Protein AF-A0AAD3NIT2-F1 (afdb_monomer)

Solvent-accessible surface area (backbone atoms only — not comparable to full-atom values): 8308 Å² total; per-residue (Å²): 131,59,73,68,59,55,52,52,51,52,51,71,69,36,95,82,56,54,69,68,60,50,53,52,52,49,62,72,70,38,95,43,71,68,52,53,51,53,54,50,50,54,52,50,53,50,50,53,52,50,52,52,50,51,50,52,49,52,55,50,53,52,50,50,50,53,53,52,52,50,51,51,55,50,50,52,51,53,52,50,53,50,53,50,52,54,50,52,52,51,52,54,50,52,51,53,51,51,51,56,57,46,55,54,50,52,51,54,49,51,50,50,46,68,76,55,66,82,84,77,83,84,82,79,92,82,87,81,85,89,86,88,88,87,86,86,83,136

Sequence (138 aa):
MSETGNRLRKLLESPNFDPQNYVKQLSQQSDGDRDLQEHRQKIQNLADETAQNLKKNVYKNYRQFIETAKEISYLESEMYQLSHILTEQKSIMESITQALLSTDKDETSKEMQAAFPKETEGGEAEDAHLTAGESGGG

pLDDT: mean 83.44, std 17.62, range [38.59, 98.5]

Mean predicted aligned error: 14.77 Å

Secondary structure (DSSP, 8-state):
--HHHHHHHHHHT-TT--HHHHHHHHHHH-SSHHHHHHHHHHHHHHHHHHHHHHHHHHHHHHHHHHHHHHHHHHHHHHHHHHHHHHHHHHHHHHHHHHHHHHHHHHHHHHHHHHHS----------------------

InterPro domains:
  IPR033961 Exocyst complex component Exo84 [PTHR21426] (7-108)

Organism: Lates japonicus (NCBI:txid270547)

Foldseek 3Di:
DDPVLVVVVCQVPDPPRDPVVVVVVQVVPDPDDVSVVVVVVSVVVVVVVVVVVVVVVVVVVVVVVVVVVVVVVVVVVVVVVVVVVVVVVVVVVVVVVVVVVVVVVVVVVVVVCVVDPDDDDDDDDDDDDDDDDDDDDD

Structure (mmCIF, N/CA/C/O backbone):
data_AF-A0AAD3NIT2-F1
#
_entry.id   AF-A0AAD3NIT2-F1
#
loop_
_atom_site.group_PDB
_atom_site.id
_atom_site.type_symbol
_atom_site.label_atom_id
_atom_site.label_alt_id
_atom_site.label_comp_id
_atom_site.label_asym_id
_atom_site.label_entity_id
_atom_site.label_seq_id
_atom_site.pdbx_PDB_ins_code
_atom_site.Cartn_x
_atom_site.Cartn_y
_atom_site.Cartn_z
_atom_site.occupancy
_atom_site.B_iso_or_equiv
_atom_site.auth_seq_id
_atom_site.auth_comp_id
_atom_site.auth_asym_id
_atom_site.auth_atom_id
_atom_site.pdbx_PDB_model_num
ATOM 1 N N . MET A 1 1 ? 16.750 -12.537 -12.743 1.00 53.28 1 MET A N 1
ATOM 2 C CA . MET A 1 1 ? 16.967 -11.212 -13.363 1.00 53.28 1 MET A CA 1
ATOM 3 C C . MET A 1 1 ? 18.442 -11.095 -13.713 1.00 53.28 1 MET A C 1
ATOM 5 O O . MET A 1 1 ? 19.260 -11.375 -12.849 1.00 53.28 1 MET A O 1
ATOM 9 N N . SER A 1 2 ? 18.782 -10.791 -14.970 1.00 65.62 2 SER A N 1
ATOM 10 C CA . SER A 1 2 ? 20.180 -10.653 -15.413 1.00 65.62 2 SER A CA 1
ATOM 11 C C . SER A 1 2 ? 20.861 -9.487 -14.684 1.00 65.62 2 SER A C 1
ATOM 13 O O . SER A 1 2 ? 20.254 -8.428 -14.515 1.00 65.62 2 SER A O 1
ATOM 15 N N . GLU A 1 3 ? 22.114 -9.670 -14.260 1.00 69.94 3 GLU A N 1
ATOM 16 C CA . GLU A 1 3 ? 22.926 -8.653 -13.575 1.00 69.94 3 GLU A CA 1
ATOM 17 C C . GLU A 1 3 ? 22.984 -7.331 -14.367 1.00 69.94 3 GLU A C 1
ATOM 19 O O . GLU A 1 3 ? 22.925 -6.241 -13.795 1.00 69.94 3 GLU A O 1
ATOM 24 N N . THR A 1 4 ? 22.983 -7.428 -15.698 1.00 69.00 4 THR A N 1
ATOM 25 C CA . THR A 1 4 ? 22.960 -6.296 -16.632 1.00 69.00 4 THR A CA 1
ATOM 26 C C . THR A 1 4 ? 21.668 -5.479 -16.539 1.00 69.00 4 THR A C 1
ATOM 28 O O . THR A 1 4 ? 21.713 -4.251 -16.584 1.00 69.00 4 THR A O 1
ATOM 31 N N . GLY A 1 5 ? 20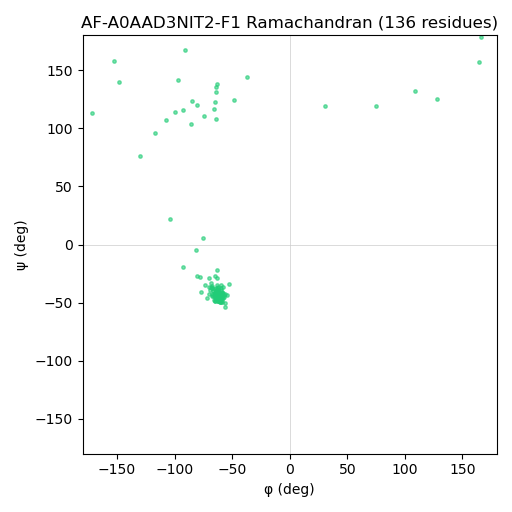.515 -6.131 -16.346 1.00 77.56 5 GLY A N 1
ATOM 32 C CA . GLY A 1 5 ? 19.225 -5.446 -16.187 1.00 77.56 5 GLY A CA 1
ATOM 33 C C . GLY A 1 5 ? 19.150 -4.636 -14.890 1.00 77.56 5 GLY A C 1
ATOM 34 O O . GLY A 1 5 ? 18.656 -3.511 -14.881 1.00 77.56 5 GLY A O 1
ATOM 35 N N . ASN A 1 6 ? 19.735 -5.162 -13.811 1.00 82.69 6 ASN A N 1
ATOM 36 C CA . ASN A 1 6 ? 19.812 -4.460 -12.528 1.00 82.69 6 ASN A CA 1
ATOM 37 C C . ASN A 1 6 ? 20.722 -3.225 -12.586 1.00 82.69 6 ASN A C 1
ATOM 39 O O . ASN A 1 6 ? 20.423 -2.214 -11.953 1.00 82.69 6 ASN A O 1
ATOM 43 N N . ARG A 1 7 ? 21.821 -3.280 -13.349 1.00 87.75 7 ARG A N 1
ATOM 44 C CA . ARG A 1 7 ? 22.701 -2.118 -13.562 1.00 87.75 7 ARG A CA 1
ATOM 45 C C . ARG A 1 7 ? 21.996 -1.016 -14.350 1.00 87.75 7 ARG A C 1
ATOM 47 O O . ARG A 1 7 ? 22.066 0.140 -13.944 1.00 87.75 7 ARG A O 1
ATOM 54 N N . LEU A 1 8 ? 21.277 -1.378 -15.417 1.00 89.25 8 LEU A N 1
ATOM 55 C CA . LEU A 1 8 ? 20.479 -0.428 -16.197 1.00 89.25 8 LEU A CA 1
ATOM 56 C C . LEU A 1 8 ? 19.418 0.253 -15.324 1.00 89.25 8 LEU A C 1
ATOM 58 O O . LEU A 1 8 ? 19.324 1.474 -15.325 1.00 89.25 8 LEU A O 1
ATOM 62 N N . ARG A 1 9 ? 18.675 -0.518 -14.525 1.00 90.69 9 ARG A N 1
ATOM 63 C CA . ARG A 1 9 ? 17.684 0.028 -13.589 1.00 90.69 9 ARG A CA 1
ATOM 64 C C . ARG A 1 9 ? 18.304 1.039 -12.619 1.00 90.69 9 ARG A C 1
ATOM 66 O O . ARG A 1 9 ? 17.822 2.161 -12.540 1.00 90.69 9 ARG A O 1
ATOM 73 N N . LYS A 1 10 ? 19.415 0.687 -11.962 1.00 91.69 10 LYS A N 1
ATOM 74 C CA . LYS A 1 10 ? 20.130 1.595 -11.044 1.00 91.69 10 LYS A CA 1
ATOM 75 C C . LYS A 1 10 ? 20.625 2.873 -11.724 1.00 91.69 10 LYS A C 1
ATOM 77 O O . LYS A 1 10 ? 20.611 3.930 -11.105 1.00 91.69 10 LYS A O 1
ATOM 82 N N . LEU A 1 11 ? 21.082 2.778 -12.974 1.00 92.12 11 LEU A N 1
ATOM 83 C CA . LEU A 1 11 ? 21.519 3.939 -13.748 1.00 92.12 11 LEU A CA 1
ATOM 84 C C . LEU A 1 11 ? 20.350 4.890 -14.035 1.00 92.12 11 LEU A C 1
ATOM 86 O O . LEU A 1 11 ? 20.492 6.093 -13.843 1.00 92.12 11 LEU A O 1
ATOM 90 N N . LEU A 1 12 ? 19.208 4.347 -14.468 1.00 91.75 12 LEU A N 1
ATOM 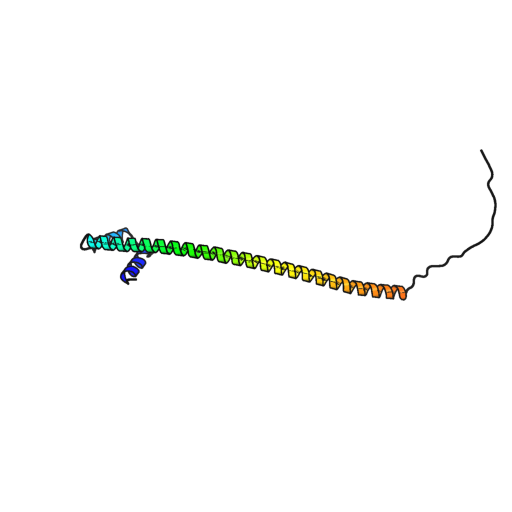91 C CA . LEU A 1 12 ? 18.006 5.122 -14.797 1.00 91.75 12 LEU A CA 1
ATOM 92 C C . LEU A 1 12 ? 17.323 5.719 -13.556 1.00 91.75 12 LEU A C 1
ATOM 94 O O . LEU A 1 12 ? 16.697 6.767 -13.649 1.00 91.75 12 LEU A O 1
ATOM 98 N N . GLU A 1 13 ? 17.450 5.067 -12.399 1.00 92.62 13 GLU A N 1
ATOM 99 C CA . GLU A 1 13 ? 16.944 5.552 -11.106 1.00 92.62 13 GLU A CA 1
ATOM 100 C C . GLU A 1 13 ? 17.881 6.575 -10.435 1.00 92.62 13 GLU A C 1
ATOM 102 O O . GLU A 1 13 ? 17.552 7.119 -9.380 1.00 92.62 13 GLU A O 1
ATOM 107 N N . SER A 1 14 ? 19.058 6.839 -11.015 1.00 94.56 14 SER A N 1
ATOM 108 C CA . SER A 1 14 ? 20.028 7.777 -10.452 1.00 94.56 14 SER A CA 1
ATOM 109 C C . SER A 1 14 ? 19.467 9.205 -10.421 1.00 94.56 14 SER A C 1
ATOM 111 O O . SER A 1 14 ? 18.952 9.678 -11.436 1.00 94.56 14 SER A O 1
ATOM 113 N N . PRO A 1 15 ? 19.635 9.955 -9.315 1.00 93.25 15 PRO A N 1
ATOM 114 C CA . PRO A 1 15 ? 19.156 11.337 -9.216 1.00 93.25 15 PRO A CA 1
ATOM 115 C C . PRO A 1 15 ? 19.839 12.289 -10.210 1.00 93.25 15 PRO A C 1
ATOM 117 O O . PRO A 1 15 ? 19.282 13.328 -10.545 1.00 93.25 15 PRO A O 1
ATOM 120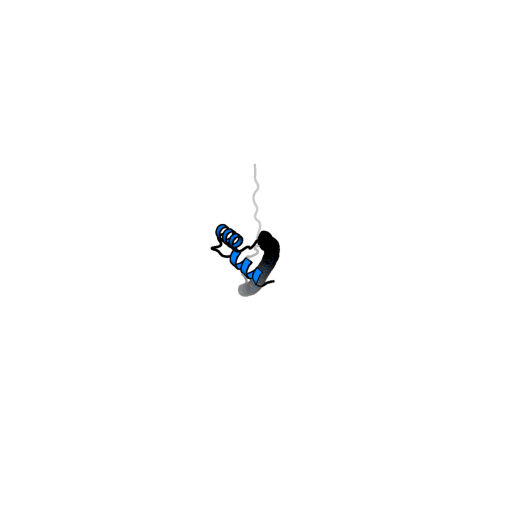 N N . ASN A 1 16 ? 21.027 11.921 -10.703 1.00 93.38 16 ASN A N 1
ATOM 121 C CA . ASN A 1 16 ? 21.806 12.698 -11.670 1.00 93.38 16 ASN A CA 1
ATOM 122 C C . ASN A 1 16 ? 21.733 12.099 -13.084 1.00 93.38 16 ASN A C 1
ATOM 124 O O . ASN A 1 16 ? 22.649 12.289 -13.885 1.00 93.38 16 ASN A O 1
ATOM 128 N N . PHE A 1 17 ? 20.705 11.300 -13.379 1.00 94.94 17 PHE A N 1
ATOM 129 C CA . PHE A 1 17 ? 20.539 10.710 -14.699 1.00 94.94 17 PHE A CA 1
ATOM 130 C C . PHE A 1 17 ? 20.289 11.797 -15.757 1.00 94.94 17 PHE A C 1
ATOM 132 O O . PHE A 1 17 ? 19.330 12.560 -15.662 1.00 94.94 17 PHE A O 1
ATOM 139 N N . ASP A 1 18 ? 21.143 11.840 -16.783 1.00 95.38 18 ASP A N 1
ATOM 140 C CA . ASP A 1 18 ? 20.983 12.701 -17.957 1.00 95.38 18 ASP A CA 1
ATOM 141 C C . ASP A 1 18 ? 20.589 11.848 -19.180 1.00 95.38 18 ASP A C 1
ATOM 143 O O . ASP A 1 18 ? 21.441 11.141 -19.738 1.00 95.38 18 ASP A O 1
ATOM 147 N N . PRO A 1 19 ? 19.323 11.923 -19.635 1.00 92.19 19 PRO A N 1
ATOM 148 C CA . PRO A 1 19 ? 18.849 11.166 -20.788 1.00 92.19 19 PRO A CA 1
ATOM 149 C C . PRO A 1 19 ? 19.612 11.478 -22.079 1.00 92.19 19 PRO A C 1
ATOM 151 O O . PRO A 1 19 ? 19.818 10.580 -22.895 1.00 92.19 19 PRO A O 1
ATOM 154 N N . GLN A 1 20 ? 20.035 12.730 -22.283 1.00 94.12 20 GLN A N 1
ATOM 155 C CA . GLN A 1 20 ? 20.689 13.153 -23.523 1.00 94.12 20 GLN A CA 1
ATOM 156 C C . GLN A 1 20 ? 22.103 12.583 -23.609 1.00 94.12 20 GLN A C 1
ATOM 158 O O . GLN A 1 20 ? 22.488 12.011 -24.631 1.00 94.12 20 GLN A O 1
ATOM 163 N N . ASN A 1 21 ? 22.863 12.678 -22.516 1.00 93.62 21 ASN A N 1
ATOM 164 C CA . ASN A 1 21 ? 24.188 12.071 -22.429 1.00 93.62 21 ASN A CA 1
ATOM 165 C C . ASN A 1 21 ? 24.109 10.540 -22.516 1.00 93.62 21 ASN A C 1
ATOM 167 O O . ASN A 1 21 ? 24.895 9.927 -23.234 1.00 93.62 21 ASN A O 1
ATOM 171 N N . TYR A 1 22 ? 23.114 9.926 -21.871 1.00 91.75 22 TYR A N 1
ATOM 172 C CA . TYR A 1 22 ? 22.894 8.484 -21.954 1.00 91.75 22 TYR A CA 1
ATOM 173 C C . TYR A 1 22 ? 22.625 8.011 -23.391 1.00 91.75 22 TYR A C 1
ATOM 175 O O . TYR A 1 22 ? 23.296 7.098 -23.865 1.00 91.75 22 TYR A O 1
ATOM 183 N N . VAL A 1 23 ? 21.703 8.655 -24.118 1.00 91.69 23 VAL A N 1
ATOM 184 C CA . VAL A 1 23 ? 21.408 8.304 -25.521 1.00 91.69 23 VAL A CA 1
ATOM 185 C C . VAL A 1 23 ? 22.618 8.556 -26.424 1.00 91.69 23 VAL A C 1
ATOM 187 O O . VAL A 1 23 ? 22.894 7.749 -27.312 1.00 91.69 23 VAL A O 1
ATOM 190 N N . LYS A 1 24 ? 23.377 9.633 -26.180 1.00 91.81 24 LYS A N 1
ATOM 191 C CA . LYS A 1 24 ? 24.613 9.929 -26.915 1.00 91.81 24 LYS A CA 1
ATOM 192 C C . LYS A 1 24 ? 25.672 8.846 -26.708 1.00 91.81 24 LYS A C 1
ATOM 194 O O . LYS A 1 24 ? 26.227 8.369 -27.691 1.00 91.81 24 LYS A O 1
ATOM 199 N N . GLN A 1 25 ? 25.938 8.446 -25.463 1.00 89.94 25 GLN A N 1
ATOM 200 C CA . GLN A 1 25 ? 26.883 7.366 -25.160 1.00 89.94 25 GLN A CA 1
ATOM 201 C C . GLN A 1 25 ? 26.421 6.043 -25.759 1.00 89.94 25 GLN A C 1
ATOM 203 O O . GLN A 1 25 ? 27.217 5.351 -26.383 1.00 89.94 25 GLN A O 1
ATOM 208 N N . LEU A 1 26 ? 25.129 5.738 -25.641 1.00 89.38 26 LEU A N 1
ATOM 209 C CA . LEU A 1 26 ? 24.547 4.533 -26.212 1.00 89.38 26 LEU A CA 1
ATOM 210 C C . LEU A 1 26 ? 24.759 4.480 -27.732 1.00 89.38 26 LEU A C 1
ATOM 212 O O . LEU A 1 26 ? 25.289 3.506 -28.245 1.00 89.38 26 LEU A O 1
ATOM 216 N N . SER A 1 27 ? 24.442 5.563 -28.445 1.00 87.44 27 SER A N 1
ATOM 217 C CA . SER A 1 27 ? 24.648 5.646 -29.896 1.00 87.44 27 SER A CA 1
ATOM 218 C C . SER A 1 27 ? 26.119 5.599 -30.316 1.00 87.44 27 SER A C 1
ATOM 220 O O . SER A 1 27 ? 26.393 5.223 -31.450 1.00 87.44 27 SER A O 1
ATOM 222 N N . GLN A 1 28 ? 27.049 6.029 -29.459 1.00 89.12 28 GLN A N 1
ATOM 223 C CA . GLN A 1 28 ? 28.491 5.978 -29.729 1.00 89.12 28 GLN A CA 1
ATOM 224 C C . GLN A 1 28 ? 29.092 4.592 -29.475 1.00 89.12 28 GLN A C 1
ATOM 226 O O . GLN A 1 28 ? 30.118 4.267 -30.061 1.00 89.12 28 GLN A O 1
ATOM 231 N N . GLN A 1 29 ? 28.486 3.814 -28.577 1.00 86.50 29 GLN A N 1
ATOM 232 C CA . GLN A 1 29 ? 28.938 2.476 -28.193 1.00 86.50 29 GLN A CA 1
ATOM 233 C C . GLN A 1 29 ? 28.286 1.363 -29.017 1.00 86.50 29 GLN A C 1
ATOM 235 O O . GLN A 1 29 ? 28.810 0.254 -29.046 1.00 86.50 29 GLN A O 1
ATOM 240 N N . SER A 1 30 ? 27.158 1.644 -29.670 1.00 86.50 30 SER A N 1
ATOM 241 C CA . SER A 1 30 ? 26.464 0.672 -30.506 1.00 86.50 30 SER A CA 1
ATOM 242 C C . SER A 1 30 ? 27.101 0.542 -31.890 1.00 86.50 30 SER A C 1
ATOM 244 O O . SER A 1 30 ? 27.092 1.482 -32.682 1.00 86.50 30 SER A O 1
ATOM 246 N N . ASP A 1 31 ? 27.552 -0.669 -32.223 1.00 82.06 31 ASP A N 1
ATOM 247 C CA . ASP A 1 31 ? 28.167 -1.015 -33.518 1.00 82.06 31 ASP A CA 1
ATOM 248 C C . ASP A 1 31 ? 27.149 -1.150 -34.677 1.00 82.06 31 ASP A C 1
ATOM 250 O O . ASP A 1 31 ? 27.496 -1.555 -35.789 1.00 82.06 31 ASP A O 1
ATOM 254 N N . GLY A 1 32 ? 25.868 -0.835 -34.444 1.00 84.19 32 GLY A N 1
ATOM 255 C CA . GLY A 1 32 ? 24.828 -0.845 -35.473 1.00 84.19 32 GLY A CA 1
ATOM 256 C C . GLY A 1 32 ? 23.393 -0.790 -34.942 1.00 84.19 32 GLY A C 1
ATOM 257 O O . GLY A 1 32 ? 23.143 -0.813 -33.737 1.00 84.19 32 GLY A O 1
ATOM 258 N N . ASP A 1 33 ? 22.433 -0.761 -35.872 1.00 86.94 33 ASP A N 1
ATOM 259 C CA . ASP A 1 33 ? 20.990 -0.623 -35.596 1.00 86.94 33 ASP A CA 1
ATOM 260 C C . ASP A 1 33 ? 20.433 -1.726 -34.678 1.00 86.94 33 ASP A C 1
ATOM 262 O O . ASP A 1 33 ? 19.630 -1.465 -33.783 1.00 86.94 33 ASP A O 1
ATOM 266 N N . ARG A 1 34 ? 20.935 -2.959 -34.828 1.00 88.62 34 ARG A N 1
ATOM 267 C CA . ARG A 1 34 ? 20.506 -4.102 -34.009 1.00 88.62 34 ARG A CA 1
ATOM 268 C C . ARG A 1 34 ? 20.750 -3.873 -32.515 1.00 88.62 34 ARG A C 1
ATOM 270 O O . ARG A 1 34 ? 19.886 -4.189 -31.704 1.00 88.62 34 ARG A O 1
ATOM 277 N N . ASP A 1 35 ? 21.904 -3.317 -32.152 1.00 87.75 35 ASP A N 1
ATOM 278 C CA . ASP A 1 35 ? 22.263 -3.093 -30.748 1.00 87.75 35 ASP A CA 1
ATOM 279 C C . ASP A 1 35 ? 21.403 -1.980 -30.121 1.00 87.75 35 ASP A C 1
ATOM 281 O O . ASP A 1 35 ? 20.821 -2.142 -29.045 1.00 87.75 35 ASP A O 1
ATOM 285 N N . LEU A 1 36 ? 21.183 -0.892 -30.866 1.00 89.50 36 LEU A N 1
ATOM 286 C CA . LEU A 1 36 ? 20.244 0.171 -30.490 1.00 89.50 36 LEU A CA 1
ATOM 287 C C . LEU A 1 36 ? 18.819 -0.364 -30.285 1.00 89.50 36 LEU A C 1
ATOM 289 O O . LEU A 1 36 ? 18.137 0.026 -29.330 1.00 89.50 36 LEU A O 1
ATOM 293 N N . GLN A 1 37 ? 18.363 -1.271 -31.152 1.00 90.75 37 GLN A N 1
ATOM 294 C CA . GLN A 1 37 ? 17.050 -1.900 -31.036 1.00 90.75 37 GLN A CA 1
ATOM 295 C C . GLN A 1 37 ? 16.949 -2.790 -29.788 1.00 90.75 37 GLN A C 1
ATOM 297 O O . GLN A 1 37 ? 15.952 -2.718 -29.063 1.00 90.75 37 GLN A O 1
ATOM 302 N N . GLU A 1 38 ? 17.984 -3.573 -29.478 1.00 90.00 38 GLU A N 1
ATOM 303 C CA . GLU A 1 38 ? 18.039 -4.375 -28.251 1.00 90.00 38 GLU A CA 1
ATOM 304 C C . GLU A 1 38 ? 18.006 -3.503 -26.991 1.00 90.00 38 GLU A C 1
ATOM 306 O O . GLU A 1 38 ? 17.278 -3.800 -26.040 1.00 90.00 38 GLU A O 1
ATOM 311 N N . HIS A 1 39 ? 18.765 -2.406 -26.969 1.00 88.94 39 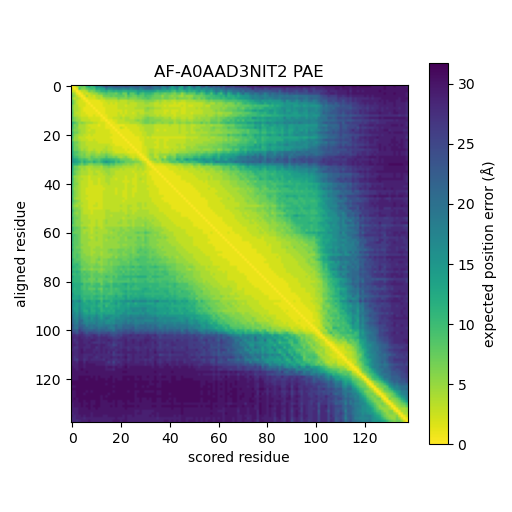HIS A N 1
ATOM 312 C CA . HIS A 1 39 ? 18.760 -1.466 -25.851 1.00 88.94 39 HIS A CA 1
ATOM 313 C C . HIS A 1 39 ? 17.407 -0.777 -25.672 1.00 88.94 39 HIS A C 1
ATOM 315 O O . HIS A 1 39 ? 16.910 -0.688 -24.545 1.00 88.94 39 HIS A O 1
ATOM 321 N N . ARG A 1 40 ? 16.765 -0.366 -26.770 1.00 91.00 40 ARG A N 1
ATOM 322 C CA . ARG A 1 40 ? 15.396 0.163 -26.744 1.00 91.00 40 ARG A CA 1
ATOM 323 C C . ARG A 1 40 ? 14.424 -0.852 -26.144 1.00 91.00 40 ARG A C 1
ATOM 325 O O . ARG A 1 40 ? 13.646 -0.492 -25.264 1.00 91.00 40 ARG A O 1
ATOM 332 N N . GLN A 1 41 ? 14.499 -2.116 -26.563 1.00 93.12 41 GLN A N 1
ATOM 333 C CA . GLN A 1 41 ? 13.628 -3.166 -26.037 1.00 93.12 41 GLN A CA 1
ATOM 334 C C . GLN A 1 41 ? 13.861 -3.410 -24.539 1.00 93.12 41 GLN A C 1
ATOM 336 O O . GLN A 1 41 ? 12.903 -3.578 -23.789 1.00 93.12 41 GLN A O 1
ATOM 341 N N . LYS A 1 42 ? 15.119 -3.385 -24.075 1.00 91.31 42 LYS A N 1
ATOM 342 C CA . LYS A 1 42 ? 15.453 -3.514 -22.644 1.00 91.31 42 LYS A CA 1
ATOM 343 C C . LYS A 1 42 ? 14.831 -2.386 -21.816 1.00 91.31 42 LYS A C 1
ATOM 345 O O . LYS A 1 42 ? 14.267 -2.659 -20.758 1.00 91.31 42 LYS A O 1
ATOM 350 N N . ILE A 1 43 ? 14.902 -1.145 -22.302 1.00 92.69 43 ILE A N 1
ATOM 351 C CA . ILE A 1 43 ? 14.288 0.014 -21.637 1.00 92.69 43 ILE A CA 1
ATOM 352 C C . ILE A 1 43 ? 12.763 -0.123 -21.621 1.00 92.69 43 ILE A C 1
ATOM 354 O O . ILE A 1 43 ? 12.155 0.084 -20.573 1.00 92.69 43 ILE A O 1
ATOM 358 N N . GLN A 1 44 ? 12.151 -0.525 -22.739 1.00 94.88 44 GLN A N 1
ATOM 359 C CA . GLN A 1 44 ? 10.702 -0.723 -22.817 1.00 94.88 44 GLN A CA 1
ATOM 360 C C . GLN A 1 44 ? 10.223 -1.797 -21.833 1.00 94.88 44 GLN A C 1
ATOM 362 O O . GLN A 1 44 ? 9.311 -1.549 -21.051 1.00 94.88 44 GLN A O 1
ATOM 367 N N . ASN A 1 45 ? 10.892 -2.951 -21.796 1.00 94.31 45 ASN A N 1
ATOM 368 C CA . ASN A 1 45 ? 10.557 -4.026 -20.863 1.00 94.31 45 ASN A CA 1
ATOM 369 C C . ASN A 1 45 ? 10.652 -3.560 -19.402 1.00 94.31 45 ASN A C 1
ATOM 371 O O . ASN A 1 45 ? 9.797 -3.894 -18.585 1.00 94.31 45 ASN A O 1
ATOM 375 N N . LEU A 1 46 ? 11.680 -2.772 -19.071 1.00 94.12 46 LEU A N 1
ATOM 376 C CA . LEU A 1 46 ? 11.851 -2.219 -17.729 1.00 94.12 46 LEU A CA 1
ATOM 377 C C . LEU A 1 46 ? 10.761 -1.193 -17.387 1.00 94.12 46 LEU A C 1
ATOM 379 O O . LEU A 1 46 ? 10.301 -1.149 -16.243 1.00 94.12 46 LEU A O 1
ATOM 383 N N . ALA A 1 47 ? 10.340 -0.377 -18.355 1.00 94.00 47 ALA A N 1
ATOM 384 C CA . ALA A 1 47 ? 9.238 0.564 -18.189 1.00 94.00 47 ALA A CA 1
ATOM 385 C C . ALA A 1 47 ? 7.917 -0.176 -17.924 1.00 94.00 47 ALA A C 1
ATOM 387 O O . ALA A 1 47 ? 7.218 0.150 -16.963 1.00 94.00 47 ALA A O 1
ATOM 388 N N . ASP A 1 48 ? 7.626 -1.221 -18.701 1.00 96.25 48 ASP A N 1
ATOM 389 C CA . ASP A 1 48 ? 6.423 -2.043 -18.545 1.00 96.25 48 ASP A CA 1
ATOM 390 C C . ASP A 1 48 ? 6.408 -2.761 -17.188 1.00 96.25 48 ASP A C 1
ATOM 392 O O . ASP A 1 48 ? 5.408 -2.728 -16.465 1.00 96.25 48 ASP A O 1
ATOM 396 N N . GLU A 1 49 ? 7.538 -3.353 -16.788 1.00 94.94 49 GLU A N 1
ATOM 397 C CA . GLU A 1 49 ? 7.694 -3.977 -15.472 1.00 94.94 49 GLU A CA 1
ATOM 398 C C . GLU A 1 49 ? 7.489 -2.955 -14.343 1.00 94.94 49 GLU A C 1
ATOM 400 O O . GLU A 1 49 ? 6.796 -3.224 -13.358 1.00 94.94 49 GLU A O 1
ATOM 405 N N . THR A 1 50 ? 8.056 -1.758 -14.488 1.00 94.31 50 THR A N 1
ATOM 406 C CA . THR A 1 50 ? 7.929 -0.690 -13.491 1.00 94.31 50 THR A CA 1
ATOM 407 C C . THR A 1 50 ? 6.487 -0.211 -13.371 1.00 94.31 50 THR A C 1
ATOM 409 O O . THR A 1 50 ? 5.989 -0.080 -12.252 1.00 94.31 50 THR A O 1
ATOM 412 N N . ALA A 1 51 ? 5.777 -0.036 -14.486 1.00 95.81 51 ALA A N 1
ATOM 413 C CA . ALA A 1 51 ? 4.363 0.327 -14.488 1.00 95.81 51 ALA A CA 1
ATOM 414 C C . ALA A 1 51 ? 3.497 -0.747 -13.807 1.00 95.81 51 ALA A C 1
ATOM 416 O O . ALA A 1 51 ? 2.639 -0.432 -12.976 1.00 95.81 51 ALA A O 1
ATOM 417 N N . GLN A 1 52 ? 3.753 -2.028 -14.094 1.00 97.06 52 GLN A N 1
ATOM 418 C CA . GLN A 1 52 ? 3.057 -3.137 -13.440 1.00 97.06 52 GLN A CA 1
ATOM 419 C C . GLN A 1 52 ? 3.335 -3.188 -11.934 1.00 97.06 52 GLN A C 1
ATOM 421 O O . GLN A 1 52 ? 2.408 -3.376 -11.142 1.00 97.06 52 GLN A O 1
ATOM 426 N N . ASN A 1 53 ? 4.590 -3.008 -11.523 1.00 95.62 53 ASN A N 1
ATOM 427 C CA . ASN A 1 53 ? 4.975 -3.009 -10.113 1.00 95.62 53 ASN A CA 1
ATOM 428 C C . ASN A 1 53 ? 4.385 -1.811 -9.366 1.00 95.62 53 ASN A C 1
ATOM 430 O O . ASN A 1 53 ? 3.874 -1.979 -8.259 1.00 95.62 53 ASN A O 1
ATOM 434 N N . LEU A 1 54 ? 4.364 -0.628 -9.984 1.00 96.56 54 LEU A N 1
ATOM 435 C CA . LEU A 1 54 ? 3.710 0.549 -9.420 1.00 96.56 54 LEU A CA 1
ATOM 436 C C . LEU A 1 54 ? 2.216 0.294 -9.212 1.00 96.56 54 LEU A C 1
ATOM 438 O O . LEU A 1 54 ? 1.705 0.527 -8.118 1.00 96.56 54 LEU A O 1
ATOM 442 N N . LYS A 1 55 ? 1.534 -0.269 -10.217 1.00 97.25 55 LYS A N 1
ATOM 443 C CA . LYS A 1 55 ? 0.125 -0.658 -10.099 1.00 97.25 55 LYS A CA 1
ATOM 444 C C . LYS A 1 55 ? -0.072 -1.611 -8.919 1.00 97.25 55 LYS A C 1
ATOM 446 O O . LYS A 1 55 ? -0.866 -1.315 -8.032 1.00 97.25 55 LYS A O 1
ATOM 451 N N . LYS A 1 56 ? 0.684 -2.712 -8.845 1.00 97.50 56 LYS A N 1
ATOM 452 C CA . LYS A 1 56 ? 0.605 -3.674 -7.728 1.00 97.50 56 LYS A CA 1
ATOM 453 C C . LYS A 1 56 ? 0.805 -3.005 -6.365 1.00 97.50 56 LYS A C 1
ATOM 455 O O . LYS A 1 56 ? 0.045 -3.290 -5.443 1.00 97.50 56 LYS A O 1
ATOM 460 N N . ASN A 1 57 ? 1.776 -2.100 -6.251 1.00 96.81 57 ASN A N 1
ATOM 461 C CA . ASN A 1 57 ? 2.039 -1.365 -5.015 1.00 96.81 57 ASN A CA 1
ATOM 462 C C . ASN A 1 57 ? 0.869 -0.457 -4.627 1.00 96.81 57 ASN A C 1
ATOM 464 O O . ASN A 1 57 ? 0.446 -0.489 -3.477 1.00 96.81 57 ASN A O 1
ATOM 468 N N . VAL A 1 58 ? 0.288 0.284 -5.574 1.00 98.00 58 VAL A N 1
ATOM 469 C CA . VAL A 1 58 ? -0.896 1.120 -5.317 1.00 98.00 58 VAL A CA 1
ATOM 470 C C . VAL A 1 58 ? -2.075 0.271 -4.841 1.00 98.00 58 VAL A C 1
ATOM 472 O O . VAL A 1 58 ? -2.692 0.604 -3.832 1.00 98.00 58 VAL A O 1
ATOM 475 N N . TYR A 1 59 ? -2.353 -0.859 -5.499 1.00 97.88 59 TYR A N 1
ATOM 476 C CA . TYR A 1 59 ? -3.427 -1.765 -5.076 1.00 97.88 59 TYR A CA 1
ATOM 477 C C . TYR A 1 59 ? -3.183 -2.345 -3.680 1.00 97.88 59 TYR A C 1
ATOM 479 O O . TYR A 1 59 ? -4.108 -2.400 -2.871 1.00 97.88 59 TYR A O 1
ATOM 487 N N . LYS A 1 60 ? -1.946 -2.758 -3.379 1.00 97.81 60 LYS A N 1
ATOM 488 C CA . LYS A 1 60 ? -1.582 -3.269 -2.054 1.00 97.81 60 LYS A CA 1
ATOM 489 C C . LYS A 1 60 ? -1.757 -2.195 -0.981 1.00 97.81 60 LYS A C 1
ATOM 491 O O . LYS A 1 60 ? -2.400 -2.464 0.028 1.00 97.81 60 LYS A O 1
ATOM 496 N N . ASN A 1 61 ? -1.237 -0.993 -1.219 1.00 97.81 61 ASN A N 1
ATOM 497 C CA . ASN A 1 61 ? -1.335 0.122 -0.279 1.00 97.81 61 ASN A CA 1
ATOM 498 C C . ASN A 1 61 ? -2.796 0.517 -0.039 1.00 97.81 61 ASN A C 1
ATOM 500 O O . ASN A 1 61 ? -3.193 0.737 1.099 1.00 97.81 61 ASN A O 1
ATOM 504 N N . TYR A 1 62 ? -3.618 0.543 -1.091 1.00 98.25 62 TYR A N 1
ATOM 505 C CA . TYR A 1 62 ? -5.044 0.838 -0.967 1.00 98.25 62 TYR A CA 1
ATOM 506 C C . TYR A 1 62 ? -5.789 -0.228 -0.157 1.00 98.25 62 TYR A C 1
ATOM 508 O O . TYR A 1 62 ? -6.599 0.099 0.707 1.00 98.25 62 TYR A O 1
ATOM 516 N N . ARG A 1 63 ? -5.481 -1.510 -0.386 1.00 97.25 63 ARG A N 1
ATOM 517 C CA . ARG A 1 63 ? -6.054 -2.613 0.393 1.00 97.25 63 ARG A CA 1
ATOM 518 C C . ARG A 1 63 ? -5.694 -2.501 1.872 1.00 97.25 63 ARG A C 1
ATOM 520 O O . ARG A 1 63 ? -6.586 -2.580 2.707 1.00 97.25 63 ARG A O 1
ATOM 527 N N . GLN A 1 64 ? -4.415 -2.276 2.169 1.00 98.06 64 GLN A N 1
ATOM 528 C CA . GLN A 1 64 ? -3.934 -2.102 3.538 1.00 98.06 64 GLN A CA 1
ATOM 529 C C . GLN A 1 64 ? -4.601 -0.904 4.212 1.00 98.06 64 GLN A C 1
ATOM 531 O O . GLN A 1 64 ? -5.075 -1.034 5.329 1.00 98.06 64 GLN A O 1
ATOM 536 N N . PHE A 1 65 ? -4.726 0.228 3.514 1.00 98.50 65 PHE A N 1
ATOM 537 C CA . PHE A 1 65 ? -5.434 1.396 4.034 1.00 98.50 65 PHE A CA 1
ATOM 538 C C . PHE A 1 65 ? -6.886 1.073 4.412 1.00 98.50 65 PHE A C 1
ATOM 540 O O . PHE A 1 65 ? -7.334 1.447 5.492 1.00 98.50 65 PHE A O 1
ATOM 547 N N . ILE A 1 66 ? -7.611 0.343 3.557 1.00 98.19 66 ILE A N 1
ATOM 548 C CA . ILE A 1 66 ? -8.986 -0.082 3.853 1.00 98.19 66 ILE A CA 1
ATOM 549 C C . ILE A 1 66 ? -9.031 -1.028 5.056 1.00 98.19 66 ILE A C 1
ATOM 551 O O . ILE A 1 66 ? -9.896 -0.870 5.914 1.00 98.19 66 ILE A O 1
ATOM 555 N N . GLU A 1 67 ? -8.156 -2.033 5.101 1.00 98.38 67 GLU A N 1
ATOM 556 C CA . GLU A 1 67 ? -8.115 -3.020 6.186 1.00 98.38 67 GLU A CA 1
ATOM 557 C C . GLU A 1 67 ? -7.804 -2.337 7.524 1.00 98.38 67 GLU A C 1
ATOM 559 O O . GLU A 1 67 ? -8.579 -2.473 8.468 1.00 98.38 67 GLU A O 1
ATOM 564 N N . THR A 1 68 ? -6.779 -1.484 7.569 1.00 98.25 68 THR A N 1
ATOM 565 C CA . THR A 1 68 ? -6.442 -0.693 8.758 1.00 98.25 68 THR A CA 1
ATOM 566 C C . THR A 1 68 ? -7.573 0.254 9.163 1.00 98.25 68 THR A C 1
ATOM 568 O O . THR A 1 68 ? -7.886 0.354 10.345 1.00 98.25 68 THR A O 1
ATOM 571 N N . ALA A 1 69 ? -8.237 0.926 8.217 1.00 98.50 69 ALA A N 1
ATOM 572 C CA . ALA A 1 69 ? -9.368 1.799 8.540 1.00 98.50 69 ALA A CA 1
ATOM 573 C C . ALA A 1 69 ? -10.534 1.023 9.176 1.00 98.50 69 ALA A C 1
ATOM 575 O O . ALA A 1 69 ? -11.145 1.503 10.129 1.00 98.50 69 ALA A O 1
ATOM 576 N N . LYS A 1 70 ? -10.817 -0.194 8.693 1.00 98.38 70 LYS A N 1
ATOM 577 C CA . LYS A 1 70 ? -11.835 -1.070 9.291 1.00 98.38 70 LYS A CA 1
ATOM 578 C C . LYS A 1 70 ? -11.459 -1.500 10.704 1.00 98.38 70 LYS A C 1
ATOM 580 O O . LYS A 1 70 ? -12.322 -1.490 11.575 1.00 98.38 70 LYS A O 1
ATOM 585 N N . GLU A 1 71 ? -10.200 -1.864 10.926 1.00 98.50 71 GLU A N 1
ATOM 586 C CA . GLU A 1 71 ? -9.702 -2.234 12.255 1.00 98.50 71 GLU A CA 1
ATOM 587 C C . GLU A 1 71 ? -9.807 -1.066 13.242 1.00 98.50 71 GLU A C 1
ATOM 589 O O . GLU A 1 71 ? -10.245 -1.265 14.372 1.00 98.50 71 GLU A O 1
ATOM 594 N N . ILE A 1 72 ? -9.501 0.161 12.803 1.00 98.19 72 ILE A N 1
ATOM 595 C CA . ILE A 1 72 ? -9.677 1.370 13.621 1.00 98.19 72 ILE A CA 1
ATOM 596 C C . ILE A 1 72 ? -11.149 1.558 14.005 1.00 98.19 72 ILE A C 1
ATOM 598 O O . ILE A 1 72 ? -11.445 1.741 15.183 1.00 98.19 72 ILE A O 1
ATOM 602 N N . SER A 1 73 ? -12.079 1.479 13.047 1.00 98.31 73 SER A N 1
ATOM 603 C CA . SER A 1 73 ? -13.514 1.614 13.343 1.00 98.31 73 SER A CA 1
ATOM 604 C C . SER A 1 73 ? -14.040 0.503 14.256 1.00 98.31 73 SER A C 1
ATOM 606 O O . SER A 1 73 ? -14.919 0.741 15.083 1.00 98.31 73 SER A O 1
ATOM 608 N N . TYR A 1 74 ? -13.514 -0.716 14.119 1.00 98.31 74 TYR A N 1
ATOM 609 C CA . TYR A 1 74 ? -13.857 -1.822 15.008 1.00 98.31 74 TYR A CA 1
ATOM 610 C C . TYR A 1 74 ? -13.388 -1.541 16.444 1.00 98.31 74 TYR A C 1
ATOM 612 O O . TYR A 1 74 ? -14.193 -1.609 17.373 1.00 98.31 74 TYR A O 1
ATOM 620 N N . LEU A 1 75 ? -12.129 -1.122 16.611 1.00 98.50 75 LEU A N 1
ATOM 621 C CA . LEU A 1 75 ? -11.565 -0.740 17.907 1.00 98.50 75 LEU A CA 1
ATOM 622 C C . LEU A 1 75 ? -12.347 0.415 18.555 1.00 98.50 75 LEU A C 1
ATOM 624 O O . LEU A 1 75 ? -12.627 0.381 19.751 1.00 98.50 75 LEU A O 1
ATOM 628 N N . GLU A 1 76 ? -12.731 1.426 17.773 1.00 98.25 76 GLU A N 1
ATOM 629 C CA . GLU A 1 76 ? -13.548 2.551 18.241 1.00 98.25 76 GLU A CA 1
ATOM 630 C C . GLU A 1 76 ? -14.881 2.070 18.834 1.00 98.25 76 GLU A C 1
ATOM 632 O O . GLU A 1 76 ? -15.279 2.511 19.915 1.00 98.25 76 GLU A O 1
ATOM 637 N N . SER A 1 77 ? -15.544 1.116 18.171 1.00 98.06 77 SER A N 1
ATOM 638 C CA . SER A 1 77 ? -16.786 0.525 18.674 1.00 98.06 77 SER A CA 1
ATOM 639 C C . SER A 1 77 ? -16.577 -0.230 19.987 1.00 98.06 77 SER A C 1
ATOM 641 O O . SER A 1 77 ? -17.360 -0.049 20.920 1.00 98.06 77 SER A O 1
ATOM 643 N N . GLU A 1 78 ? -15.519 -1.037 20.096 1.00 98.19 78 GLU A N 1
ATOM 644 C CA . GLU A 1 78 ? -15.205 -1.766 21.332 1.00 98.19 78 GLU A CA 1
ATOM 645 C C . GLU A 1 78 ? -14.889 -0.813 22.492 1.00 98.19 78 GLU A C 1
ATOM 647 O O . GLU A 1 78 ? -15.383 -1.001 23.605 1.00 98.19 78 GLU A O 1
ATOM 652 N N . MET A 1 79 ? -14.131 0.258 22.237 1.00 98.12 79 MET A N 1
ATOM 653 C CA . MET A 1 79 ? -13.853 1.287 23.243 1.00 98.12 79 MET A CA 1
ATOM 654 C C . MET A 1 79 ? -15.125 2.004 23.699 1.00 98.12 79 MET A C 1
ATOM 656 O O . MET A 1 79 ? -15.290 2.266 24.893 1.00 98.12 79 MET A O 1
ATOM 660 N N . TYR A 1 80 ? -16.040 2.296 22.772 1.00 98.25 80 TYR A N 1
ATOM 661 C CA . TYR A 1 80 ? -17.330 2.894 23.104 1.00 98.25 80 TYR A CA 1
ATOM 662 C C . TYR A 1 80 ? -18.174 1.965 23.986 1.00 98.25 80 TYR A C 1
ATOM 664 O O . TYR A 1 80 ? -18.700 2.394 25.015 1.00 98.25 80 TYR A O 1
ATOM 672 N N . GLN A 1 81 ? -18.252 0.679 23.630 1.00 98.06 81 GLN A N 1
ATOM 673 C CA . GLN A 1 81 ? -18.951 -0.335 24.425 1.00 98.06 81 GLN A CA 1
ATOM 674 C C . GLN A 1 81 ? -18.354 -0.454 25.831 1.00 98.06 81 GLN A C 1
ATOM 676 O O . GLN A 1 81 ? -19.088 -0.431 26.818 1.00 98.06 81 GLN A O 1
ATOM 681 N N . LEU A 1 82 ? -17.024 -0.502 25.942 1.00 97.94 82 LEU A N 1
ATOM 682 C CA . LEU A 1 82 ? -16.336 -0.536 27.230 1.00 97.94 82 LEU A CA 1
ATOM 683 C C . LEU A 1 82 ? -16.654 0.705 28.078 1.00 97.94 82 LEU A C 1
ATOM 685 O O . LEU A 1 82 ? -16.976 0.579 29.258 1.00 97.94 82 LEU A O 1
ATOM 689 N N . SER A 1 83 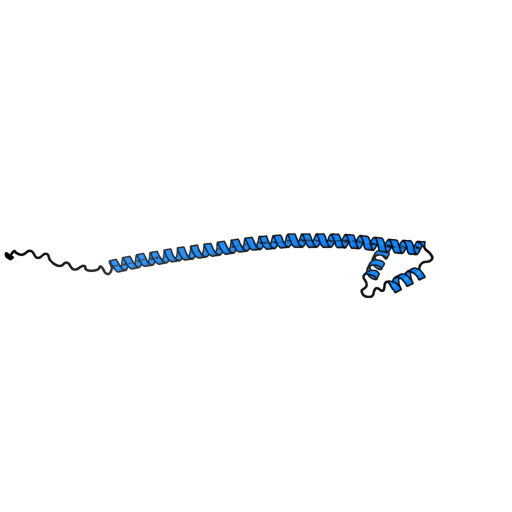? -16.611 1.900 27.482 1.00 98.06 83 SER A N 1
ATOM 690 C CA . SER A 1 83 ? -16.967 3.148 28.169 1.00 98.06 83 SER A CA 1
ATOM 691 C C . SER A 1 83 ? -18.409 3.136 28.680 1.00 98.06 83 SER A C 1
ATOM 693 O O . SER A 1 83 ? -18.681 3.635 29.777 1.00 98.06 83 SER A O 1
ATOM 695 N N . HIS A 1 84 ? -19.338 2.575 27.904 1.00 97.94 84 HIS A N 1
ATOM 696 C CA . HIS A 1 84 ? -20.734 2.443 28.308 1.00 97.94 84 HIS A CA 1
ATOM 697 C C . HIS A 1 84 ? -20.880 1.509 29.516 1.00 97.94 84 HIS A C 1
ATOM 699 O O . HIS A 1 84 ? -21.465 1.911 30.520 1.00 97.94 84 HIS A O 1
ATOM 705 N N . ILE A 1 85 ? -20.256 0.326 29.470 1.00 98.06 85 ILE A N 1
ATOM 706 C CA . ILE A 1 85 ? -20.270 -0.651 30.571 1.00 98.06 85 ILE A CA 1
ATOM 707 C C . ILE A 1 85 ? -19.692 -0.042 31.854 1.00 98.06 85 ILE A C 1
ATOM 709 O O . ILE A 1 85 ? -20.280 -0.181 32.924 1.00 98.06 85 ILE A O 1
ATOM 713 N N . LEU A 1 86 ? -18.566 0.673 31.767 1.00 97.62 86 LEU A N 1
ATOM 714 C CA . LEU A 1 86 ? -17.963 1.333 32.931 1.00 97.62 86 LEU A CA 1
ATOM 715 C C . LEU A 1 86 ? -18.885 2.403 33.532 1.00 97.62 86 LEU A C 1
ATOM 717 O O . LEU A 1 86 ? -18.954 2.553 34.752 1.00 97.62 86 LEU A O 1
ATOM 721 N N . THR A 1 87 ? -19.613 3.132 32.684 1.00 97.81 87 THR A N 1
ATOM 722 C CA . THR A 1 87 ? -20.581 4.144 33.129 1.00 97.81 87 THR A CA 1
ATOM 723 C C . THR A 1 87 ? -21.772 3.496 33.835 1.00 97.81 87 THR A C 1
ATOM 725 O O . THR A 1 87 ? -22.174 3.951 34.906 1.00 97.81 87 THR A O 1
ATOM 728 N N . GLU A 1 88 ? -22.304 2.408 33.278 1.00 97.12 88 GLU A N 1
ATOM 729 C CA . GLU A 1 88 ? -23.396 1.639 33.877 1.00 97.12 88 GLU A CA 1
ATOM 730 C C . GLU A 1 88 ? -22.981 1.036 35.227 1.00 97.12 88 GLU A C 1
ATOM 732 O O . GLU A 1 88 ? -23.672 1.223 36.227 1.00 97.12 88 GLU A O 1
ATOM 737 N N . GLN A 1 89 ? -21.805 0.404 35.301 1.00 97.00 89 GLN A N 1
ATOM 738 C CA . GLN A 1 89 ? -21.267 -0.150 36.548 1.00 97.00 89 GLN A CA 1
ATOM 739 C C . GLN A 1 89 ? -21.093 0.915 37.633 1.00 97.00 89 GLN A C 1
ATOM 741 O O . GLN A 1 89 ? -21.429 0.675 38.795 1.00 97.00 89 GLN A O 1
ATOM 746 N N . LYS A 1 90 ? -20.603 2.104 37.262 1.00 96.81 90 LYS A N 1
ATOM 747 C CA . LYS A 1 90 ? -20.505 3.237 38.186 1.00 96.81 90 LYS A CA 1
ATOM 748 C C . LYS A 1 90 ? -21.885 3.642 38.713 1.00 96.81 90 LYS A C 1
ATOM 750 O O . LYS A 1 90 ? -22.044 3.787 39.922 1.00 96.81 90 LYS A O 1
ATOM 755 N N . SER A 1 91 ? -22.878 3.771 37.834 1.00 96.69 91 SER A N 1
ATOM 756 C CA . SER A 1 91 ? -24.248 4.125 38.225 1.00 96.69 91 SER A CA 1
ATOM 757 C C . SER A 1 91 ? -24.874 3.083 39.161 1.00 96.69 91 SER A C 1
ATOM 759 O O . SER A 1 91 ? -25.473 3.446 40.175 1.00 96.69 91 SER A O 1
ATOM 761 N N . ILE A 1 92 ? -24.674 1.791 38.882 1.00 96.62 92 ILE A N 1
ATOM 762 C CA . ILE A 1 92 ? -25.129 0.696 39.751 1.00 96.62 92 ILE A CA 1
ATOM 763 C C . ILE A 1 92 ? -24.481 0.803 41.138 1.00 96.62 92 ILE A C 1
ATOM 765 O O . ILE A 1 92 ? -25.169 0.703 42.152 1.00 96.62 92 ILE A O 1
ATOM 769 N N . MET A 1 93 ? -23.170 1.045 41.208 1.00 96.06 93 MET A N 1
ATOM 770 C CA . MET A 1 93 ? -22.450 1.176 42.479 1.00 96.06 93 MET A CA 1
ATOM 771 C C . MET A 1 93 ? -22.926 2.380 43.302 1.00 96.06 93 MET A C 1
ATOM 773 O O . MET A 1 93 ? -23.094 2.270 44.519 1.00 96.06 93 MET A O 1
ATOM 777 N N . GLU A 1 94 ? -23.172 3.518 42.651 1.00 95.19 94 GLU A N 1
ATOM 778 C CA . GLU A 1 94 ? -23.750 4.705 43.288 1.00 95.19 94 GLU A CA 1
ATOM 779 C C . GLU A 1 94 ? -25.146 4.406 43.847 1.00 95.19 94 GLU A C 1
ATOM 781 O O . GLU A 1 94 ? -25.428 4.747 44.996 1.00 95.19 94 GLU A O 1
ATOM 786 N N . SER A 1 95 ? -25.987 3.703 43.082 1.00 94.31 95 SER A N 1
ATOM 787 C CA . SER A 1 95 ? -27.320 3.280 43.525 1.00 94.31 95 SER A CA 1
ATOM 788 C C . SER A 1 95 ? -27.261 2.345 44.737 1.00 94.31 95 SER A C 1
ATOM 790 O O . SER A 1 95 ? -27.963 2.579 45.721 1.00 94.31 95 SER A O 1
ATOM 792 N N . ILE A 1 96 ? -26.380 1.339 44.720 1.00 94.50 96 ILE A N 1
ATOM 793 C CA . ILE A 1 96 ? -26.180 0.425 45.857 1.00 94.50 96 ILE A CA 1
ATOM 794 C C . ILE A 1 96 ? -25.712 1.202 47.091 1.00 94.50 96 ILE A C 1
ATOM 796 O O . ILE A 1 96 ? -26.229 1.001 48.187 1.00 94.50 96 ILE A O 1
ATOM 800 N N . THR A 1 97 ? -24.765 2.123 46.917 1.00 93.44 97 THR A N 1
ATOM 801 C CA . THR A 1 97 ? -24.224 2.933 48.016 1.00 93.44 97 THR A CA 1
ATOM 802 C C . THR A 1 97 ? -25.300 3.836 48.624 1.00 93.44 97 THR A C 1
ATOM 804 O O . THR A 1 97 ? -25.414 3.922 49.845 1.00 93.44 97 THR A O 1
ATOM 807 N N . GLN A 1 98 ? -26.133 4.473 47.794 1.00 91.69 98 GLN A N 1
ATOM 808 C CA . GLN A 1 98 ? -27.281 5.258 48.255 1.00 91.69 98 GLN A CA 1
ATOM 809 C C . GLN A 1 98 ? -28.308 4.401 48.997 1.00 91.69 98 GLN A C 1
ATOM 811 O O . GLN A 1 98 ? -28.805 4.834 50.036 1.00 91.69 98 GLN A O 1
ATOM 816 N N . ALA A 1 99 ? -28.608 3.198 48.499 1.00 90.25 99 ALA A N 1
ATOM 817 C CA . ALA A 1 99 ? -29.524 2.275 49.160 1.00 90.25 99 ALA A CA 1
ATOM 818 C C . ALA A 1 99 ? -29.016 1.917 50.562 1.00 90.25 99 ALA A C 1
ATOM 820 O O . ALA A 1 99 ? -29.751 2.102 51.527 1.00 90.25 99 ALA A O 1
ATOM 821 N N . LEU A 1 100 ? -27.739 1.529 50.683 1.00 89.69 100 LEU A N 1
ATOM 822 C CA . LEU A 1 100 ? -27.105 1.200 51.964 1.00 89.69 100 LEU A CA 1
ATOM 823 C C . LEU A 1 100 ? -27.145 2.377 52.953 1.00 89.69 100 LEU A C 1
ATOM 825 O O . LEU A 1 100 ? -27.583 2.205 54.089 1.00 89.69 100 LEU A O 1
ATOM 829 N N . LEU A 1 101 ? -26.772 3.582 52.507 1.00 87.38 101 LEU A N 1
ATOM 830 C CA . LEU A 1 101 ? -26.820 4.808 53.319 1.00 87.38 101 LEU A CA 1
ATOM 831 C C . LEU A 1 101 ? -28.244 5.198 53.751 1.00 87.38 101 LEU A C 1
ATOM 833 O O . LEU A 1 101 ? -28.418 5.857 54.776 1.00 87.38 101 LEU A O 1
ATOM 837 N N . SER A 1 102 ? -29.259 4.852 52.958 1.00 81.38 102 SER A N 1
ATOM 838 C CA . SER A 1 102 ? -30.659 5.157 53.272 1.00 81.38 102 SER A CA 1
ATOM 839 C C . SER A 1 102 ? -31.204 4.204 54.335 1.00 81.38 102 SER A C 1
ATOM 841 O O . SER A 1 102 ? -31.846 4.665 55.272 1.00 81.38 102 SER A O 1
ATOM 843 N N . THR A 1 103 ? -30.864 2.912 54.263 1.00 73.00 103 THR A N 1
ATOM 844 C CA . THR A 1 103 ? -31.176 1.941 55.328 1.00 73.00 103 THR A CA 1
ATOM 845 C C . THR A 1 103 ? -30.612 2.362 56.685 1.00 73.00 103 THR A C 1
ATOM 847 O O . THR A 1 103 ? -31.332 2.313 57.678 1.00 73.00 103 THR A O 1
ATOM 850 N N . ASP A 1 104 ? -29.372 2.856 56.722 1.00 69.00 104 ASP A N 1
ATOM 851 C CA . ASP A 1 10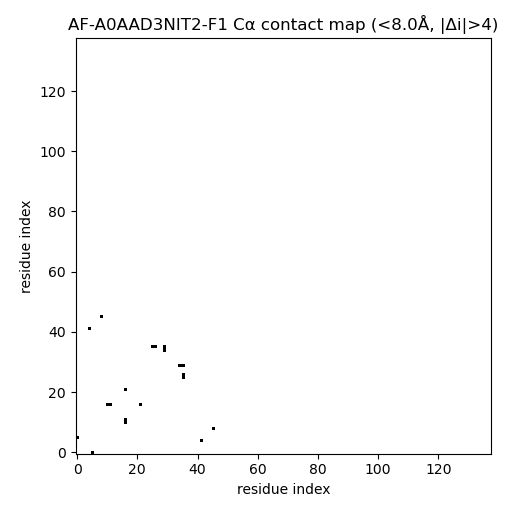4 ? -28.720 3.322 57.958 1.00 69.00 104 ASP A CA 1
ATOM 852 C C . ASP A 1 104 ? -29.459 4.529 58.574 1.00 69.00 104 ASP A C 1
ATOM 854 O O . ASP A 1 104 ? -29.683 4.616 59.784 1.00 69.00 104 ASP A O 1
ATOM 858 N N . LYS A 1 105 ? -29.910 5.468 57.730 1.00 69.38 105 LYS A N 1
ATOM 859 C CA . LYS A 1 105 ? -30.701 6.629 58.170 1.00 69.38 105 LYS A CA 1
ATOM 860 C C . LYS A 1 105 ? -32.088 6.243 58.667 1.00 69.38 105 LYS A C 1
ATOM 862 O O . LYS A 1 105 ? -32.572 6.866 59.615 1.00 69.38 105 LYS A O 1
ATOM 867 N N . ASP A 1 106 ? -32.721 5.257 58.042 1.00 69.69 106 ASP A N 1
ATOM 868 C CA . ASP A 1 106 ? -34.037 4.769 58.450 1.00 69.69 106 ASP A CA 1
ATOM 869 C C . ASP A 1 106 ? -33.973 4.039 59.798 1.00 69.69 106 ASP A C 1
ATOM 871 O O . ASP A 1 106 ? -34.858 4.238 60.634 1.00 69.69 106 ASP A O 1
ATOM 875 N N . GLU A 1 107 ? -32.922 3.254 60.058 1.00 68.62 107 GLU A N 1
ATOM 876 C CA . GLU A 1 107 ? -32.691 2.644 61.377 1.00 68.62 107 GLU A CA 1
ATOM 877 C C . GLU A 1 107 ? -32.402 3.703 62.446 1.00 68.62 107 GLU A C 1
ATOM 879 O O . GLU A 1 107 ? -33.087 3.742 63.470 1.00 68.62 107 GLU A O 1
ATOM 884 N N . THR A 1 108 ? -31.499 4.650 62.170 1.00 68.19 108 THR A N 1
ATOM 885 C CA . THR A 1 108 ? -31.162 5.727 63.121 1.00 68.19 108 THR A CA 1
ATOM 886 C C . THR A 1 108 ? -32.372 6.627 63.429 1.00 68.19 108 THR A C 1
ATOM 888 O O . THR A 1 108 ? -32.568 7.072 64.562 1.00 68.19 108 THR A O 1
ATOM 891 N N . SER A 1 109 ? -33.227 6.895 62.434 1.00 70.50 109 SER A N 1
ATOM 892 C CA . SER A 1 109 ? -34.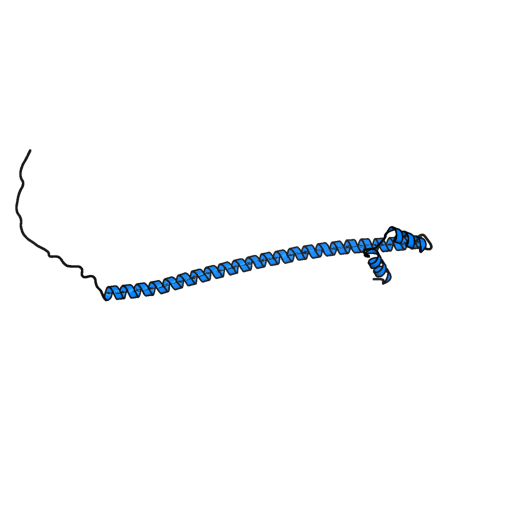446 7.700 62.612 1.00 70.50 109 SER A CA 1
ATOM 893 C C . SER A 1 109 ? -35.507 6.967 63.433 1.00 70.50 109 SER A C 1
ATOM 895 O O . SER A 1 109 ? -36.194 7.598 64.241 1.00 70.50 109 SER A O 1
ATOM 897 N N . LYS A 1 110 ? -35.630 5.644 63.264 1.00 71.88 110 LYS A N 1
ATOM 898 C CA . LYS A 1 110 ? -36.516 4.806 64.084 1.00 71.88 110 LYS A CA 1
ATOM 899 C C . LYS A 1 110 ? -36.040 4.730 65.532 1.00 71.88 110 LYS A C 1
ATOM 901 O O . LYS A 1 110 ? -36.865 4.868 66.432 1.00 71.88 110 LYS A O 1
ATOM 906 N N . GLU A 1 111 ? -34.738 4.580 65.767 1.00 69.12 111 GLU A N 1
ATOM 907 C CA . GLU A 1 111 ? -34.175 4.586 67.123 1.00 69.12 111 GLU A CA 1
ATOM 908 C C . GLU A 1 111 ? -34.336 5.946 67.814 1.00 69.12 111 GLU A C 1
ATOM 910 O O . GLU A 1 111 ? -34.760 5.992 68.968 1.00 69.12 111 GLU A O 1
ATOM 915 N N . MET A 1 112 ? -34.097 7.067 67.119 1.00 69.38 112 MET A N 1
ATOM 916 C CA . MET A 1 112 ? -34.332 8.403 67.690 1.00 69.38 112 MET A CA 1
ATOM 917 C C . MET A 1 112 ? -35.808 8.664 68.018 1.00 69.38 112 MET A C 1
ATOM 919 O O . MET A 1 112 ? -36.098 9.267 69.050 1.00 69.38 112 MET A O 1
ATOM 923 N N . GLN A 1 113 ? -36.746 8.208 67.178 1.00 69.81 113 GLN A N 1
ATOM 924 C CA . GLN A 1 113 ? -38.185 8.317 67.464 1.00 69.81 113 GLN A CA 1
ATOM 925 C C . GLN A 1 113 ? -38.623 7.424 68.630 1.00 69.81 113 GLN A C 1
ATOM 927 O O . GLN A 1 113 ? -39.518 7.807 69.380 1.00 69.81 113 GLN A O 1
ATOM 932 N N . ALA A 1 114 ? -37.992 6.261 68.804 1.00 74.38 114 ALA A N 1
ATOM 933 C CA . ALA A 1 114 ? -38.240 5.381 69.943 1.00 74.38 114 ALA A CA 1
ATOM 934 C C . ALA A 1 114 ? -37.635 5.925 71.251 1.00 74.38 114 ALA A C 1
ATOM 936 O O . ALA A 1 114 ? -38.229 5.755 72.313 1.00 74.38 114 ALA A O 1
ATOM 937 N N . ALA A 1 115 ? -36.479 6.594 71.182 1.00 70.81 115 ALA A N 1
ATOM 938 C CA . ALA A 1 115 ? -35.800 7.183 72.337 1.00 70.81 115 ALA A CA 1
ATOM 939 C C . ALA A 1 115 ? -36.428 8.509 72.809 1.00 70.81 115 ALA A C 1
ATOM 941 O O . ALA A 1 115 ? -36.359 8.823 73.996 1.00 70.81 115 ALA A O 1
ATOM 942 N N . PHE A 1 116 ? -37.056 9.271 71.905 1.00 63.81 116 PHE A N 1
ATOM 943 C CA . PHE A 1 116 ? -37.757 10.523 72.212 1.00 63.81 116 PHE A CA 1
ATOM 944 C C . PHE A 1 116 ? -39.168 10.532 71.598 1.00 63.81 116 PHE A C 1
ATOM 946 O O . PHE A 1 116 ? -39.399 11.187 70.574 1.00 63.81 116 PHE A O 1
ATOM 953 N N . PRO A 1 117 ? -40.133 9.813 72.198 1.00 67.44 117 PRO A N 1
ATOM 954 C CA . PRO A 1 117 ? -41.522 9.867 71.761 1.00 67.44 117 PRO A CA 1
ATOM 955 C C . PRO A 1 117 ? -42.080 11.281 71.978 1.00 67.44 117 PRO A C 1
ATOM 957 O O . PRO A 1 117 ? -41.925 11.865 73.049 1.00 67.44 117 PRO A O 1
ATOM 960 N N . LYS A 1 118 ? -42.728 11.856 70.957 1.00 62.34 118 LYS A N 1
ATOM 961 C CA . LYS A 1 118 ? -43.433 13.134 71.113 1.00 62.34 118 LYS A CA 1
ATOM 962 C C . LYS A 1 118 ? -44.615 12.942 72.062 1.00 62.34 118 LYS A C 1
ATOM 964 O O . LYS A 1 118 ? -45.548 12.217 71.726 1.00 62.34 118 LYS A O 1
ATOM 969 N N . GLU A 1 119 ? -44.592 13.622 73.205 1.00 57.50 119 GLU A N 1
ATOM 970 C CA . GLU A 1 119 ? -45.778 13.803 74.038 1.00 57.50 119 GLU A CA 1
ATOM 971 C C . GLU A 1 119 ? -46.802 14.630 73.250 1.00 57.50 119 GLU A C 1
ATOM 973 O O . G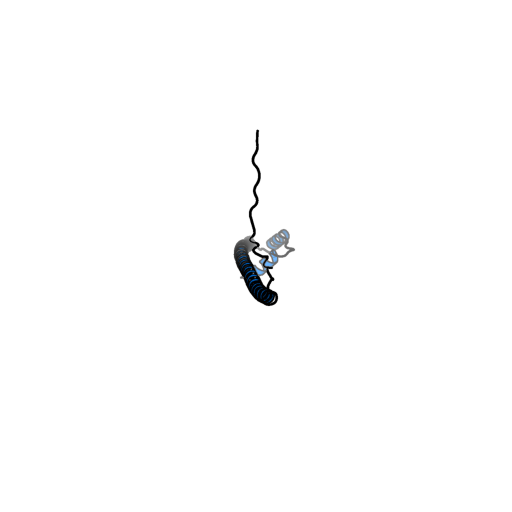LU A 1 119 ? -46.609 15.816 72.987 1.00 57.50 119 GLU A O 1
ATOM 978 N N . THR A 1 120 ? -47.881 13.989 72.807 1.00 52.59 120 THR A N 1
ATOM 979 C CA . THR A 1 120 ? -49.104 14.695 72.424 1.00 52.59 120 THR A CA 1
ATOM 980 C C . THR A 1 120 ? -49.930 14.896 73.685 1.00 52.59 120 THR A C 1
ATOM 982 O O . THR A 1 120 ? -50.525 13.945 74.193 1.00 52.59 120 THR A O 1
ATOM 985 N N . GLU A 1 121 ? -49.911 16.131 74.187 1.00 47.00 121 GLU A N 1
ATOM 986 C CA . GLU A 1 121 ? -50.760 16.643 75.262 1.00 47.00 121 GLU A CA 1
ATOM 987 C C . GLU A 1 121 ? -52.236 16.295 75.006 1.00 47.00 121 GLU A C 1
ATOM 989 O O . GLU A 1 121 ? -52.801 16.610 73.956 1.00 47.00 121 GLU A O 1
ATOM 994 N N . GLY A 1 122 ? -52.860 15.632 75.981 1.00 49.69 122 GLY A N 1
ATOM 995 C CA . GLY A 1 122 ? -54.308 15.499 76.076 1.00 49.69 122 GLY A CA 1
ATOM 996 C C . GLY A 1 122 ? -54.889 16.725 76.774 1.00 49.69 122 GLY A C 1
ATOM 997 O O . GLY A 1 122 ? -54.495 17.030 77.896 1.00 49.69 122 GLY A O 1
ATOM 998 N N . GLY A 1 123 ? -55.826 17.408 76.118 1.00 43.22 123 GLY A N 1
ATOM 999 C CA . GLY A 1 123 ? -56.610 18.504 76.686 1.00 43.22 123 GLY A CA 1
ATOM 1000 C C . GLY A 1 123 ? -58.092 18.143 76.730 1.00 43.22 123 GLY A C 1
ATOM 1001 O O . GLY A 1 123 ? -58.774 18.226 75.716 1.00 43.22 123 GLY A O 1
ATOM 1002 N N . GLU A 1 124 ? -58.503 17.655 77.899 1.00 44.97 124 GLU A N 1
ATOM 1003 C CA . GLU A 1 124 ? -59.799 17.774 78.587 1.00 44.97 124 GLU A CA 1
ATOM 1004 C C . GLU A 1 124 ? -61.104 17.909 77.773 1.00 44.97 124 GLU A C 1
ATOM 1006 O O . GLU A 1 124 ? -61.380 18.898 77.098 1.00 44.97 124 GLU A O 1
ATOM 1011 N N . ALA A 1 125 ? -61.986 16.923 77.970 1.00 50.53 125 ALA A N 1
ATOM 1012 C CA . ALA A 1 125 ? -63.419 17.069 77.769 1.00 50.53 125 ALA A CA 1
ATOM 1013 C C . ALA A 1 125 ? -64.013 17.886 78.933 1.00 50.53 125 ALA A C 1
ATOM 1015 O O . ALA A 1 125 ? -64.091 17.376 80.050 1.00 50.53 125 ALA A O 1
ATOM 1016 N N . GLU A 1 126 ? -64.455 19.119 78.673 1.00 49.31 126 GLU A N 1
ATOM 1017 C CA . GLU A 1 126 ? -65.377 19.841 79.558 1.00 49.31 126 GLU A CA 1
ATOM 1018 C C . GLU A 1 126 ? -66.808 19.742 79.016 1.00 49.31 126 GLU A C 1
ATOM 1020 O O . GLU A 1 126 ? -67.150 20.249 77.947 1.00 49.31 126 GLU A O 1
ATOM 1025 N N . ASP A 1 127 ? -67.638 19.055 79.794 1.00 48.56 127 ASP A N 1
ATOM 1026 C CA . ASP A 1 127 ? -69.094 19.051 79.738 1.00 48.56 127 ASP A CA 1
ATOM 1027 C C . ASP A 1 127 ? -69.607 20.114 80.724 1.00 48.56 127 ASP A C 1
ATOM 1029 O O . ASP A 1 127 ? -69.379 19.965 81.922 1.00 48.56 127 ASP A O 1
ATOM 1033 N N . ALA A 1 128 ? -70.275 21.180 80.253 1.00 49.16 128 ALA A N 1
ATOM 1034 C CA . ALA A 1 128 ? -71.232 21.960 81.054 1.00 49.16 128 ALA A CA 1
ATOM 1035 C C . ALA A 1 128 ? -72.028 23.012 80.243 1.00 49.16 128 ALA A C 1
ATOM 1037 O O . ALA A 1 128 ? -71.527 24.062 79.860 1.00 49.16 128 ALA A O 1
ATOM 1038 N N . HIS A 1 129 ? -73.334 22.751 80.154 1.00 43.78 129 HIS A N 1
ATOM 1039 C CA . HIS A 1 129 ? -74.443 23.675 80.446 1.00 43.78 129 HIS A CA 1
ATOM 1040 C C . HIS A 1 129 ? -74.832 24.835 79.485 1.00 43.78 129 HIS A C 1
ATOM 1042 O O . HIS A 1 129 ? -74.151 25.836 79.305 1.00 43.78 129 HIS A O 1
ATOM 1048 N N . LEU A 1 130 ? -76.090 24.720 79.022 1.00 49.41 130 LEU A N 1
ATOM 1049 C CA . LEU A 1 130 ? -77.004 25.697 78.410 1.00 49.41 130 LEU A CA 1
ATOM 1050 C C . LEU A 1 130 ? -76.952 27.130 78.977 1.00 49.41 130 LEU A C 1
ATOM 1052 O O . LEU A 1 130 ? -77.017 27.253 80.195 1.00 49.41 130 LEU A O 1
ATOM 1056 N N . THR A 1 131 ? -77.128 28.158 78.126 1.00 46.12 131 THR A N 1
ATOM 1057 C CA . THR A 1 131 ? -78.110 29.258 78.330 1.00 46.12 131 THR A CA 1
ATOM 1058 C C . THR A 1 131 ? -78.564 29.876 76.990 1.00 46.12 131 THR A C 1
ATOM 1060 O O . THR A 1 131 ? -77.920 29.706 75.961 1.00 46.12 131 THR A O 1
ATOM 1063 N N . ALA A 1 132 ? -79.735 30.515 77.017 1.00 50.00 132 ALA A N 1
ATOM 1064 C CA . ALA A 1 132 ? -80.562 30.964 75.900 1.00 50.00 132 ALA A CA 1
ATOM 1065 C C . ALA A 1 132 ? -80.280 32.402 75.402 1.00 50.00 132 ALA A C 1
ATOM 1067 O O . ALA A 1 132 ? -79.688 33.206 76.115 1.00 50.00 132 ALA A O 1
ATOM 1068 N N . GLY A 1 133 ? -80.839 32.736 74.229 1.00 46.06 133 GLY A N 1
ATOM 1069 C CA . GLY A 1 133 ? -80.896 34.073 73.608 1.00 46.06 133 GLY A CA 1
ATOM 1070 C C . GLY A 1 133 ? -80.360 33.990 72.174 1.00 46.06 133 GLY A C 1
ATOM 1071 O O . GLY A 1 133 ? -79.293 33.442 71.973 1.00 46.06 133 GLY A O 1
ATOM 1072 N N . GLU A 1 134 ? -81.044 34.393 71.109 1.00 49.44 134 GLU A N 1
ATOM 1073 C CA . GLU A 1 134 ? -81.810 35.622 70.955 1.00 49.44 134 GLU A CA 1
ATOM 1074 C C . GLU A 1 134 ? -83.014 35.446 70.020 1.00 49.44 134 GLU A C 1
ATOM 1076 O O . GLU A 1 134 ? -82.962 34.817 68.963 1.00 49.44 134 GLU A O 1
ATOM 1081 N N . SER A 1 135 ? -84.108 36.076 70.436 1.00 50.50 135 SER A N 1
ATOM 1082 C CA . SER A 1 135 ? -85.247 36.466 69.621 1.00 50.50 135 SER A CA 1
ATOM 1083 C C . SER A 1 135 ? -85.109 37.932 69.203 1.00 50.50 135 SER A C 1
ATOM 1085 O O . SER A 1 135 ? -84.818 38.768 70.057 1.00 50.50 135 SER A O 1
ATOM 1087 N N . GLY A 1 136 ? -85.497 38.243 67.964 1.00 44.91 136 GLY A N 1
ATOM 1088 C CA . GLY A 1 136 ? -85.897 39.585 67.510 1.00 44.91 136 GLY A CA 1
ATOM 1089 C C . GLY A 1 136 ? -84.872 40.242 66.583 1.00 44.91 136 GLY A C 1
ATOM 1090 O O . GLY A 1 136 ? -83.692 40.261 66.8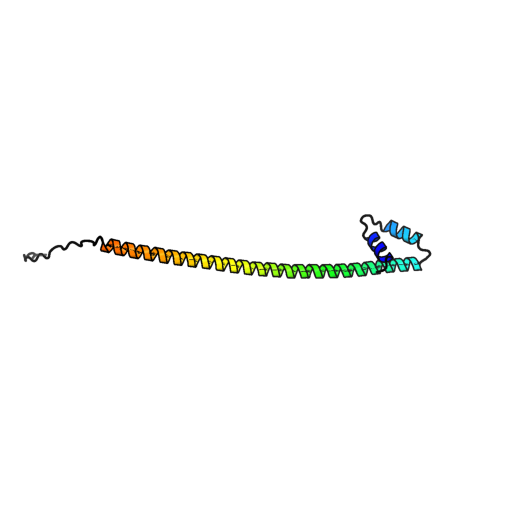82 1.00 44.91 136 GLY A O 1
ATOM 1091 N N . GLY A 1 137 ? -85.228 40.814 65.440 1.00 49.06 137 GLY A N 1
ATOM 1092 C CA . GLY A 1 137 ? -86.524 41.119 64.840 1.00 49.06 137 GLY A CA 1
ATOM 1093 C C . GLY A 1 137 ? -86.290 42.131 63.707 1.00 49.06 137 GLY A C 1
ATOM 1094 O O . GLY A 1 137 ? -85.288 42.846 63.739 1.00 49.06 137 GLY A O 1
ATOM 1095 N N . GLY A 1 138 ? -87.206 42.193 62.735 1.00 38.59 138 GLY A N 1
ATOM 1096 C CA . GLY A 1 138 ? -87.197 43.177 61.643 1.00 38.59 138 GLY A CA 1
ATOM 1097 C C . GLY A 1 138 ? -87.269 42.549 60.267 1.00 38.59 138 GLY A C 1
ATOM 1098 O O . GLY A 1 138 ? -86.190 42.230 59.728 1.00 38.59 138 GLY A O 1
#

Radius of gyration: 50.52 Å; Cα contacts (8 Å, |Δi|>4): 10; chains: 1; bounding box: 116×54×117 Å